Protein AF-A0A4P6G3A3-F1 (afdb_monomer_lite)

Organism: NCBI:txid702115

Foldseek 3Di:
DDKAWDPVPQDQQAQFKTKTKIFADAQKKKFKAFPPVRDTPDIDGHHHRIDMDMDGDDHPDFGKMKMWIDNPVPPDIDDIDIRGGPHSDDPPPDPPD

Radius of gyration: 14.87 Å; chains: 1; bounding box: 42×30×38 Å

Secondary structure (DSSP, 8-state):
---EE-TTTS---BTTEEEEEEE-STTPEEEEE-TTT--EEEEEE-SSSEEEEEEESPPSSEEEEEEEEESSTTSS-PPPEEEEEEE----------

pLDDT: mean 76.06, std 17.06, range [38.31, 95.12]

Structure (mmCIF, N/CA/C/O backbone):
data_AF-A0A4P6G3A3-F1
#
_entry.id   AF-A0A4P6G3A3-F1
#
loop_
_atom_site.group_PDB
_atom_site.id
_atom_site.type_symbol
_atom_site.label_atom_id
_atom_site.label_alt_id
_atom_site.label_comp_id
_atom_site.label_asym_id
_atom_site.label_entity_id
_atom_site.label_seq_id
_atom_site.pdbx_PDB_ins_code
_atom_site.Cartn_x
_atom_site.Cartn_y
_atom_site.Cartn_z
_atom_site.occupancy
_atom_site.B_iso_or_equiv
_atom_site.auth_seq_id
_atom_site.auth_comp_id
_atom_site.auth_asym_id
_atom_site.auth_atom_id
_atom_site.pdbx_PDB_model_num
ATOM 1 N N . MET A 1 1 ? -5.287 1.022 14.397 1.00 67.88 1 MET A N 1
ATOM 2 C CA . MET A 1 1 ? -4.941 0.930 12.968 1.00 67.88 1 MET A CA 1
ATOM 3 C C . MET A 1 1 ? -3.461 0.653 12.826 1.00 67.88 1 MET A C 1
ATOM 5 O O . MET A 1 1 ? -2.654 1.579 12.820 1.00 67.88 1 MET A O 1
ATOM 9 N N . THR A 1 2 ? -3.113 -0.625 12.746 1.00 73.88 2 THR A N 1
ATOM 10 C CA . THR A 1 2 ? -1.755 -1.067 12.408 1.00 73.88 2 THR A CA 1
ATOM 11 C C . THR A 1 2 ? -1.769 -1.655 11.001 1.00 73.88 2 THR A C 1
ATOM 13 O O . THR A 1 2 ? -2.703 -2.366 10.624 1.00 73.88 2 THR A O 1
ATOM 16 N N . ILE A 1 3 ? -0.744 -1.336 10.218 1.00 81.88 3 ILE A N 1
ATOM 17 C CA . ILE A 1 3 ? -0.506 -1.907 8.892 1.00 81.88 3 ILE A CA 1
ATOM 18 C C . ILE A 1 3 ? 0.815 -2.660 8.977 1.00 81.88 3 ILE A C 1
ATOM 20 O O . ILE A 1 3 ? 1.811 -2.113 9.450 1.00 81.88 3 ILE A O 1
ATOM 24 N N . SER A 1 4 ? 0.825 -3.902 8.516 1.00 82.50 4 SER A N 1
ATOM 25 C CA . SER A 1 4 ? 2.033 -4.703 8.355 1.00 82.50 4 SER A CA 1
ATOM 26 C C . SER A 1 4 ? 2.213 -4.996 6.875 1.00 82.50 4 SER A C 1
ATOM 28 O O . SER A 1 4 ? 1.305 -5.509 6.229 1.00 82.50 4 SER A O 1
ATOM 30 N N . ILE A 1 5 ? 3.371 -4.636 6.329 1.00 77.94 5 ILE A N 1
ATOM 31 C CA . ILE A 1 5 ? 3.711 -4.887 4.928 1.00 77.94 5 ILE A CA 1
ATOM 32 C C . ILE A 1 5 ? 4.621 -6.105 4.877 1.00 77.94 5 ILE A C 1
ATOM 34 O O . ILE A 1 5 ? 5.627 -6.154 5.586 1.00 77.94 5 ILE A O 1
ATOM 38 N N . ASP A 1 6 ? 4.279 -7.076 4.038 1.00 69.25 6 ASP A N 1
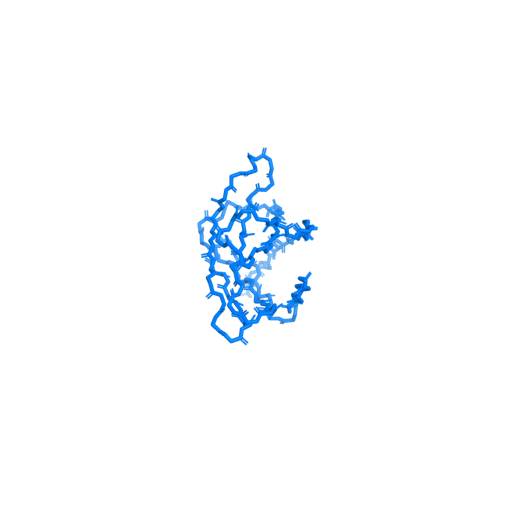ATOM 39 C CA . ASP A 1 6 ? 5.137 -8.227 3.794 1.00 69.25 6 ASP A CA 1
ATOM 40 C C . ASP A 1 6 ? 6.107 -7.903 2.651 1.00 69.25 6 ASP A C 1
ATOM 42 O O . ASP A 1 6 ? 5.806 -8.123 1.479 1.00 69.25 6 ASP A O 1
ATOM 46 N N . MET A 1 7 ? 7.286 -7.382 3.008 1.00 60.62 7 MET A N 1
ATOM 47 C CA . MET A 1 7 ? 8.351 -7.072 2.044 1.00 60.62 7 MET A CA 1
ATOM 48 C C . MET A 1 7 ? 9.072 -8.317 1.491 1.00 60.62 7 MET A C 1
ATOM 50 O O . MET A 1 7 ? 9.958 -8.191 0.653 1.00 60.62 7 MET A O 1
ATOM 54 N N . SER A 1 8 ? 8.735 -9.527 1.957 1.00 52.66 8 SER A N 1
ATOM 55 C CA . SER A 1 8 ? 9.265 -10.778 1.389 1.00 52.66 8 SER A CA 1
ATOM 56 C C . SER A 1 8 ? 8.441 -11.274 0.198 1.00 52.66 8 SER A C 1
ATOM 58 O O . SER A 1 8 ? 8.933 -12.042 -0.627 1.00 52.66 8 SER A O 1
ATOM 60 N N . ARG A 1 9 ? 7.189 -10.810 0.099 1.00 47.72 9 ARG A N 1
ATOM 61 C CA . ARG A 1 9 ? 6.244 -11.092 -0.990 1.00 47.72 9 ARG A CA 1
ATOM 62 C C . ARG A 1 9 ? 6.051 -9.921 -1.948 1.00 47.72 9 ARG A C 1
ATOM 64 O O . ARG A 1 9 ? 5.383 -10.085 -2.966 1.00 47.72 9 ARG A O 1
ATOM 71 N N . THR A 1 10 ? 6.648 -8.765 -1.657 1.00 54.25 10 THR A N 1
ATOM 72 C CA . THR A 1 10 ? 6.827 -7.700 -2.647 1.00 54.25 10 THR A CA 1
ATOM 73 C C . THR A 1 10 ? 7.788 -8.213 -3.715 1.00 54.25 10 THR A C 1
ATOM 75 O O . THR A 1 10 ? 9.002 -8.232 -3.515 1.00 54.25 10 THR A O 1
ATOM 78 N N . GLY A 1 11 ? 7.213 -8.770 -4.780 1.00 47.41 11 GLY A N 1
ATOM 79 C CA . GLY A 1 11 ? 7.920 -9.519 -5.812 1.00 47.41 11 GLY A CA 1
ATOM 80 C C . GLY A 1 11 ? 8.870 -8.676 -6.661 1.00 47.41 11 GLY A C 1
ATOM 81 O O . GLY A 1 11 ? 8.892 -7.449 -6.579 1.00 47.41 11 GLY A O 1
ATOM 82 N N . ASN A 1 12 ? 9.649 -9.387 -7.482 1.00 47.66 12 ASN A N 1
ATOM 83 C CA . ASN A 1 12 ? 10.631 -8.846 -8.418 1.00 47.66 12 ASN A CA 1
ATOM 84 C C . ASN A 1 12 ? 10.092 -7.656 -9.211 1.00 47.66 12 ASN A C 1
ATOM 86 O O . ASN A 1 12 ? 9.079 -7.742 -9.901 1.00 47.66 12 ASN A O 1
ATOM 90 N N . PHE A 1 13 ? 10.849 -6.573 -9.140 1.00 56.06 13 PHE A N 1
ATOM 91 C CA . PHE A 1 13 ? 10.591 -5.325 -9.822 1.00 56.06 13 PHE A CA 1
ATOM 92 C C . PHE A 1 13 ? 10.992 -5.457 -11.299 1.00 56.06 13 PHE A C 1
ATOM 94 O O . PHE A 1 13 ? 12.128 -5.170 -11.671 1.00 56.06 13 PHE A O 1
ATOM 101 N N . SER A 1 14 ? 10.085 -5.958 -12.135 1.00 52.53 14 SER A N 1
ATOM 102 C CA . SER A 1 14 ? 10.227 -5.875 -13.596 1.00 52.53 14 SER A CA 1
ATOM 103 C C . SER A 1 14 ? 9.431 -4.681 -14.124 1.00 52.53 14 SER A C 1
ATOM 105 O O . SER A 1 14 ? 8.449 -4.292 -13.495 1.00 52.53 14 SER A O 1
ATOM 107 N N . ASP A 1 15 ? 9.848 -4.118 -15.263 1.00 54.25 15 ASP A N 1
ATOM 108 C CA . ASP A 1 15 ? 9.401 -2.837 -15.857 1.00 54.25 15 ASP A CA 1
ATOM 109 C C . ASP A 1 15 ? 7.899 -2.712 -16.208 1.00 54.25 15 ASP A C 1
ATOM 111 O O . ASP A 1 15 ? 7.508 -1.845 -16.986 1.00 54.25 15 ASP A O 1
ATOM 115 N N . ALA A 1 16 ? 7.031 -3.566 -15.674 1.00 59.53 16 ALA A N 1
ATOM 116 C CA . ALA A 1 16 ? 5.612 -3.555 -15.992 1.00 59.53 16 ALA A CA 1
ATOM 117 C C . ALA A 1 16 ? 4.689 -3.850 -14.812 1.00 59.53 16 ALA A C 1
ATOM 119 O O . ALA A 1 16 ? 3.523 -3.484 -14.908 1.00 59.53 16 ALA A O 1
ATOM 120 N N . GLU A 1 17 ? 5.162 -4.488 -13.733 1.00 71.00 17 GLU A N 1
ATOM 121 C CA . GLU A 1 17 ? 4.275 -4.959 -12.667 1.00 71.00 17 GLU A CA 1
ATOM 122 C C . GLU A 1 17 ? 4.953 -4.953 -11.293 1.00 71.00 17 GLU A C 1
ATOM 124 O O . GLU A 1 17 ? 6.068 -5.453 -11.123 1.00 71.00 17 GLU A O 1
ATOM 129 N N . PHE A 1 18 ? 4.253 -4.421 -10.292 1.00 75.69 18 PHE A N 1
ATOM 130 C CA . PHE A 1 18 ? 4.662 -4.469 -8.894 1.00 75.69 18 PHE A CA 1
ATOM 131 C C . PHE A 1 18 ? 3.501 -4.899 -7.999 1.00 75.69 18 PHE A C 1
ATOM 133 O O . PHE A 1 18 ? 2.401 -4.358 -8.084 1.00 75.69 18 PHE A O 1
ATOM 140 N N . THR A 1 19 ? 3.761 -5.846 -7.095 1.00 80.44 19 THR A N 1
ATOM 141 C CA . THR A 1 19 ? 2.763 -6.327 -6.134 1.00 80.44 19 THR A CA 1
ATOM 142 C C . THR A 1 19 ? 3.131 -5.910 -4.710 1.00 80.44 19 THR A C 1
ATOM 144 O O . THR A 1 19 ? 4.211 -6.237 -4.221 1.00 80.44 19 THR A O 1
ATOM 147 N N . ILE A 1 20 ? 2.206 -5.242 -4.015 1.00 83.44 20 ILE A N 1
ATOM 148 C CA . ILE A 1 20 ? 2.267 -4.979 -2.571 1.00 83.44 20 ILE A CA 1
ATOM 149 C C . ILE A 1 20 ? 1.33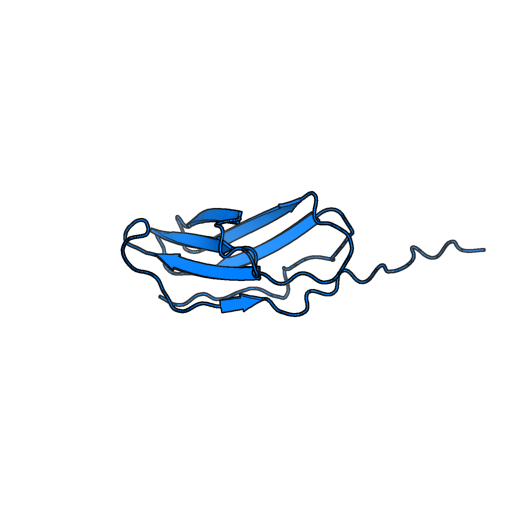9 -5.953 -1.873 1.00 83.44 20 ILE A C 1
ATOM 151 O O . ILE A 1 20 ? 0.135 -5.942 -2.121 1.00 83.44 20 ILE A O 1
ATOM 155 N N . THR A 1 21 ? 1.868 -6.724 -0.933 1.00 87.12 21 THR A N 1
ATOM 156 C CA . THR A 1 21 ? 1.045 -7.525 -0.027 1.00 87.12 21 THR A CA 1
ATOM 157 C C . THR A 1 21 ? 1.225 -7.062 1.404 1.00 87.12 21 THR A C 1
ATOM 159 O O . THR A 1 21 ? 2.331 -6.714 1.827 1.00 87.12 21 THR A O 1
ATOM 162 N N . GLY A 1 22 ? 0.152 -7.100 2.176 1.00 89.06 22 GLY A N 1
ATOM 163 C CA . GLY A 1 22 ? 0.212 -6.785 3.591 1.00 89.06 22 GLY A CA 1
ATOM 164 C C . GLY A 1 22 ? -1.038 -7.221 4.328 1.00 89.06 22 GLY A C 1
ATOM 165 O O . GLY A 1 22 ? -1.951 -7.822 3.762 1.00 89.06 22 GLY A O 1
ATOM 166 N N . SER A 1 23 ? -1.065 -6.888 5.608 1.00 91.12 23 SER A N 1
ATOM 167 C CA . SER A 1 23 ? -2.177 -7.152 6.504 1.00 91.12 23 SER A CA 1
ATOM 168 C C . SER A 1 23 ? -2.491 -5.930 7.363 1.00 91.12 23 SER A C 1
ATOM 170 O O . SER A 1 23 ? -1.617 -5.137 7.717 1.00 91.12 23 SER A O 1
ATOM 172 N N . THR A 1 24 ? -3.751 -5.792 7.739 1.00 92.31 24 THR A N 1
ATOM 173 C CA . THR A 1 24 ? -4.284 -4.792 8.658 1.00 92.31 24 THR A CA 1
ATOM 174 C C . THR A 1 24 ? -5.456 -5.394 9.446 1.00 92.31 24 THR A C 1
ATOM 176 O O . THR A 1 24 ? -5.694 -6.603 9.417 1.00 92.31 24 THR A O 1
ATOM 179 N N . GLU A 1 25 ? -6.179 -4.573 10.200 1.00 91.31 25 GLU A N 1
ATOM 180 C CA . GLU A 1 25 ? -7.388 -4.984 10.910 1.00 91.31 25 GLU A CA 1
ATOM 181 C C . GLU A 1 25 ? -8.489 -5.378 9.908 1.00 91.31 25 GLU A C 1
ATOM 183 O O . GLU A 1 25 ? -8.598 -4.806 8.823 1.00 91.31 25 GLU A O 1
ATOM 188 N N . LYS A 1 26 ? -9.337 -6.351 10.258 1.00 92.56 26 LYS A N 1
ATOM 189 C CA . LYS A 1 26 ? -10.458 -6.756 9.393 1.00 92.56 26 LYS A CA 1
ATOM 190 C C . LYS A 1 26 ? -11.392 -5.576 9.129 1.00 92.56 26 LYS A C 1
ATOM 192 O O . LYS A 1 26 ? -11.587 -4.743 10.004 1.00 92.56 26 LYS A O 1
ATOM 197 N N . GLN A 1 27 ? -12.025 -5.574 7.958 1.00 92.75 27 GLN A N 1
ATOM 198 C CA . GLN A 1 27 ? -12.964 -4.534 7.521 1.00 92.75 27 GLN A CA 1
ATOM 199 C C . GLN A 1 27 ? -12.329 -3.139 7.419 1.00 92.75 27 GLN A C 1
ATOM 201 O O . GLN A 1 27 ? -13.020 -2.129 7.492 1.00 92.75 27 GLN A O 1
ATOM 206 N N . THR A 1 28 ? -11.015 -3.084 7.197 1.00 94.69 28 THR A N 1
ATOM 207 C CA . THR A 1 28 ? -10.281 -1.833 6.996 1.00 94.69 28 THR A CA 1
ATOM 208 C C . THR A 1 28 ? -10.066 -1.593 5.512 1.00 94.69 28 THR A C 1
ATOM 210 O O . THR A 1 28 ? -9.656 -2.499 4.784 1.00 94.69 28 THR A O 1
ATOM 213 N N . THR A 1 29 ? -10.304 -0.369 5.057 1.00 95.12 29 THR A N 1
ATOM 214 C CA . THR A 1 29 ? -9.961 0.062 3.701 1.00 95.12 29 THR A CA 1
ATOM 215 C C . THR A 1 29 ? -8.523 0.564 3.677 1.00 95.12 29 THR A C 1
ATOM 217 O O . THR A 1 29 ? -8.153 1.435 4.465 1.00 95.12 29 THR A O 1
ATOM 220 N N . VAL A 1 30 ? -7.709 0.018 2.780 1.00 95.06 30 VAL A N 1
ATOM 221 C CA . VAL A 1 30 ? -6.318 0.418 2.549 1.00 95.06 30 VAL A CA 1
ATOM 222 C C . VAL A 1 30 ? -6.278 1.292 1.306 1.00 95.06 30 VAL A C 1
ATOM 224 O O . VAL A 1 30 ? -6.833 0.918 0.280 1.00 95.06 30 VAL A O 1
ATOM 227 N N . TYR A 1 31 ? -5.601 2.431 1.390 1.00 93.50 31 TYR A N 1
ATOM 228 C CA . TYR A 1 31 ? -5.487 3.401 0.311 1.00 93.50 31 TYR A CA 1
ATOM 229 C C . TYR A 1 31 ? -4.028 3.546 -0.092 1.00 93.50 31 TYR A C 1
ATOM 231 O O . TYR A 1 31 ? -3.198 3.948 0.728 1.00 93.50 31 TYR A O 1
ATOM 239 N N . LEU A 1 32 ? -3.738 3.276 -1.357 1.00 91.88 32 LEU A N 1
ATOM 240 C CA . LEU A 1 32 ? -2.441 3.475 -1.981 1.00 91.88 32 LEU A CA 1
ATOM 241 C C . LEU A 1 32 ? -2.437 4.804 -2.736 1.00 91.88 32 LEU A C 1
ATOM 243 O O . LEU A 1 32 ? -3.377 5.102 -3.471 1.00 91.88 32 LEU A O 1
ATOM 247 N N . HIS A 1 33 ? -1.384 5.591 -2.560 1.00 89.25 33 HIS A N 1
ATOM 248 C CA . HIS A 1 33 ? -1.219 6.888 -3.206 1.00 89.25 33 HIS A CA 1
ATOM 249 C C . HIS A 1 33 ? 0.139 6.973 -3.891 1.00 89.25 33 HIS A C 1
ATOM 251 O O . HIS A 1 33 ? 1.140 6.468 -3.365 1.00 89.25 33 HIS A O 1
ATOM 257 N N . GLU A 1 34 ? 0.167 7.665 -5.027 1.00 78.31 34 GLU A N 1
ATOM 258 C CA . GLU A 1 34 ? 1.417 8.109 -5.630 1.00 78.31 34 GLU A CA 1
ATOM 259 C C . GLU A 1 34 ? 1.947 9.346 -4.882 1.00 78.31 34 GLU A C 1
ATOM 261 O O . GLU A 1 34 ? 1.208 10.305 -4.618 1.00 78.31 34 GLU A O 1
ATOM 266 N N . PRO A 1 35 ? 3.231 9.361 -4.509 1.00 62.06 35 PRO A N 1
ATOM 267 C CA . PRO A 1 35 ? 3.858 10.508 -3.892 1.00 62.06 35 PRO A CA 1
ATOM 268 C C . PRO A 1 35 ? 4.128 11.569 -4.955 1.00 62.06 35 PRO A C 1
ATOM 270 O O . PRO A 1 35 ? 4.623 11.292 -6.043 1.00 62.06 35 PRO A O 1
ATOM 273 N N . GLY A 1 36 ? 3.802 12.812 -4.617 1.00 57.94 36 GLY A N 1
ATOM 274 C CA . GLY A 1 36 ? 3.951 13.970 -5.498 1.00 57.94 36 GLY A CA 1
ATOM 275 C C . GLY A 1 36 ? 2.608 14.594 -5.860 1.00 57.94 36 GLY A C 1
ATOM 276 O O . GLY A 1 36 ? 2.439 15.790 -5.649 1.00 57.94 36 GLY A O 1
ATOM 277 N N . SER A 1 37 ? 1.638 13.795 -6.318 1.00 65.56 37 SER A N 1
ATOM 278 C CA . SER A 1 37 ? 0.263 14.262 -6.556 1.00 65.56 37 SER A CA 1
ATOM 279 C C . SER A 1 37 ? -0.606 14.164 -5.298 1.00 65.56 37 SER A C 1
ATOM 281 O O . SER A 1 37 ? -1.515 14.968 -5.109 1.00 65.56 37 SER A O 1
ATOM 283 N N . GLY A 1 38 ? -0.320 13.188 -4.421 1.00 64.38 38 GLY A N 1
ATOM 284 C CA . GLY A 1 38 ? -1.198 12.858 -3.297 1.00 64.38 38 GLY A CA 1
ATOM 285 C C . GLY A 1 38 ? -2.536 12.271 -3.752 1.00 64.38 38 GLY A C 1
ATOM 286 O O . GLY A 1 38 ? -3.451 12.140 -2.938 1.00 64.38 38 GLY A O 1
ATOM 287 N N . GLU A 1 39 ? -2.655 11.928 -5.036 1.00 78.94 39 GLU A N 1
ATOM 288 C CA . GLU A 1 39 ? -3.838 11.290 -5.585 1.00 78.94 39 GLU A CA 1
ATOM 289 C C . GLU A 1 39 ? -3.884 9.822 -5.175 1.00 78.94 39 GLU A C 1
ATOM 291 O O . GLU A 1 39 ? -2.867 9.132 -5.043 1.00 78.94 39 GLU A O 1
ATOM 296 N N . GLN A 1 40 ? -5.103 9.352 -4.936 1.00 86.69 40 GLN A N 1
ATOM 297 C CA . GLN A 1 40 ? -5.353 7.950 -4.670 1.00 86.69 40 GLN A CA 1
ATOM 298 C C . GLN A 1 40 ? -5.089 7.162 -5.952 1.00 86.69 40 GLN A C 1
ATOM 300 O O . GLN A 1 40 ? -5.822 7.302 -6.927 1.00 86.69 40 GLN A O 1
ATOM 305 N N . TYR A 1 41 ? -4.084 6.296 -5.915 1.00 86.44 41 TYR A N 1
ATOM 306 C CA . TYR A 1 41 ? -3.788 5.373 -7.003 1.00 86.44 41 TYR A CA 1
ATOM 307 C C . TYR A 1 41 ? -4.762 4.190 -6.980 1.00 86.44 41 TYR A C 1
ATOM 309 O O . TYR A 1 41 ? -5.388 3.855 -7.979 1.00 86.44 41 TYR A O 1
ATOM 317 N N . ALA A 1 42 ? -4.932 3.569 -5.810 1.00 90.31 42 ALA A N 1
ATOM 318 C CA . ALA A 1 42 ? -5.818 2.425 -5.636 1.00 90.31 42 ALA A CA 1
ATOM 319 C C . ALA A 1 42 ? -6.353 2.339 -4.207 1.00 90.31 42 ALA A C 1
ATOM 321 O O . ALA A 1 42 ? -5.811 2.927 -3.269 1.00 90.31 42 ALA A O 1
ATOM 322 N N . THR A 1 43 ? -7.424 1.571 -4.032 1.00 94.00 43 THR A N 1
ATOM 323 C CA . THR A 1 43 ? -7.975 1.260 -2.715 1.00 94.00 43 THR A CA 1
ATOM 324 C C . THR A 1 43 ? -8.504 -0.165 -2.673 1.00 94.00 43 THR A C 1
ATOM 326 O O . THR A 1 43 ? -8.939 -0.702 -3.692 1.00 94.00 43 THR A O 1
ATOM 329 N N . VAL A 1 44 ? -8.459 -0.789 -1.499 1.00 94.44 44 VAL A N 1
ATOM 330 C CA . VAL A 1 44 ? -8.981 -2.140 -1.285 1.00 94.44 44 VAL A CA 1
ATOM 331 C C . VAL A 1 44 ? -9.578 -2.271 0.109 1.00 94.44 44 VAL A C 1
ATOM 333 O O . VAL A 1 44 ? -8.963 -1.897 1.108 1.00 94.44 44 VAL A O 1
ATOM 336 N N . LEU A 1 45 ? -10.787 -2.826 0.187 1.00 93.75 45 LEU A N 1
ATOM 337 C CA . LEU A 1 45 ? -11.411 -3.196 1.453 1.00 93.75 45 LEU A CA 1
ATOM 338 C C . LEU A 1 45 ? -10.920 -4.582 1.879 1.00 93.75 45 LEU A C 1
ATOM 340 O O . LEU A 1 45 ? -11.170 -5.582 1.205 1.00 93.75 45 LEU A O 1
ATOM 344 N N . THR A 1 46 ? -10.272 -4.660 3.035 1.00 91.94 46 THR A N 1
ATOM 345 C CA . THR A 1 46 ? -9.812 -5.933 3.595 1.00 91.94 46 THR A CA 1
ATOM 346 C C . THR A 1 46 ? -10.955 -6.650 4.299 1.00 91.94 46 THR A C 1
ATOM 348 O O . THR A 1 46 ? -11.491 -6.186 5.302 1.00 91.94 46 THR A O 1
ATOM 351 N N . ARG A 1 47 ? -11.354 -7.829 3.813 1.00 89.12 47 ARG A N 1
ATOM 352 C CA . ARG A 1 47 ? -12.392 -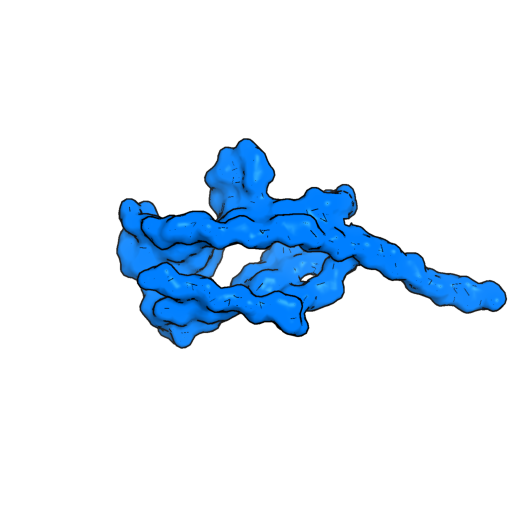8.624 4.498 1.00 89.12 47 ARG A CA 1
ATOM 353 C C . ARG A 1 47 ? -11.836 -9.357 5.719 1.00 89.12 47 ARG A C 1
ATOM 355 O O . ARG A 1 47 ? -12.472 -9.383 6.768 1.00 89.12 47 ARG A O 1
ATOM 362 N N . ASN A 1 48 ? -10.638 -9.922 5.575 1.00 91.00 48 ASN A N 1
ATOM 363 C CA . ASN A 1 48 ? -9.983 -10.752 6.589 1.00 91.00 48 ASN A CA 1
ATOM 364 C C . ASN A 1 48 ? -8.719 -10.117 7.181 1.00 91.00 48 ASN A C 1
ATOM 366 O O . ASN A 1 48 ? -8.072 -10.747 8.009 1.00 91.00 48 ASN A O 1
ATOM 370 N N . GLY A 1 49 ? -8.422 -8.871 6.811 1.00 90.69 49 GLY A N 1
ATOM 371 C CA . GLY A 1 49 ? -7.222 -8.148 7.223 1.00 90.69 49 GLY A CA 1
ATOM 372 C C . GLY A 1 49 ? -6.129 -8.165 6.159 1.00 90.69 49 GLY A C 1
ATOM 373 O O . GLY A 1 49 ? -5.375 -7.210 6.073 1.00 90.69 49 GLY A O 1
ATOM 374 N N . ASP A 1 50 ? -6.089 -9.167 5.285 1.00 92.38 50 ASP A N 1
ATOM 375 C CA . ASP A 1 50 ? -5.100 -9.221 4.204 1.00 92.38 50 ASP A CA 1
ATOM 376 C C . ASP A 1 50 ? -5.486 -8.329 3.017 1.00 92.38 50 ASP A C 1
ATOM 378 O O . ASP A 1 50 ? -6.671 -8.183 2.686 1.00 92.38 50 ASP A O 1
ATOM 382 N N . PHE A 1 51 ? -4.476 -7.768 2.353 1.00 91.25 51 PHE A N 1
ATOM 383 C CA . PHE A 1 51 ? -4.625 -7.021 1.110 1.00 91.25 51 PHE A CA 1
ATOM 384 C C . PHE A 1 51 ? -3.507 -7.309 0.113 1.00 91.25 51 PHE A C 1
ATOM 386 O O . PHE A 1 51 ? -2.381 -7.657 0.478 1.00 91.25 51 PHE A O 1
ATOM 393 N N . VAL A 1 52 ? -3.842 -7.099 -1.159 1.00 89.88 52 VAL A N 1
ATOM 394 C CA . VAL A 1 52 ? -2.922 -7.155 -2.291 1.00 89.88 52 VAL A CA 1
ATOM 395 C C . VAL A 1 52 ? -3.219 -5.967 -3.203 1.00 89.88 52 VAL A C 1
ATOM 397 O O . VAL A 1 52 ? -4.377 -5.738 -3.548 1.00 89.88 52 VAL A O 1
ATOM 400 N N . PHE A 1 53 ? -2.185 -5.226 -3.588 1.00 88.00 53 PHE A N 1
ATOM 401 C CA . PHE A 1 53 ? -2.221 -4.305 -4.720 1.00 88.00 53 PHE A CA 1
ATOM 402 C C . PHE A 1 53 ? -1.321 -4.850 -5.815 1.00 88.00 53 PHE A C 1
ATOM 404 O O . PHE A 1 53 ? -0.170 -5.164 -5.532 1.00 88.00 53 PHE A O 1
ATOM 411 N N . THR A 1 54 ? -1.827 -4.898 -7.041 1.00 85.00 54 THR A N 1
ATOM 412 C CA . THR A 1 54 ? -1.027 -5.132 -8.245 1.00 85.00 54 THR A CA 1
ATOM 413 C C . THR A 1 54 ? -1.056 -3.840 -9.048 1.00 85.00 54 THR A C 1
ATOM 415 O O . THR A 1 54 ? -2.133 -3.361 -9.400 1.00 85.00 54 THR A O 1
ATOM 418 N N . LEU A 1 55 ? 0.112 -3.238 -9.243 1.00 80.00 55 LEU A N 1
ATOM 419 C CA . LEU A 1 55 ? 0.315 -2.013 -10.009 1.00 80.00 55 LEU A CA 1
ATOM 420 C C . LEU A 1 55 ? 0.910 -2.410 -11.347 1.00 80.00 55 LEU A C 1
ATOM 422 O O . LEU A 1 55 ? 1.914 -3.121 -11.359 1.00 80.00 55 LEU A O 1
ATOM 426 N N . ASP A 1 56 ? 0.320 -1.940 -12.438 1.00 79.38 56 ASP A N 1
ATOM 427 C CA . ASP A 1 56 ? 0.818 -2.159 -13.788 1.00 79.38 56 ASP A CA 1
ATOM 428 C C . ASP A 1 56 ? 1.136 -0.835 -14.501 1.00 79.38 56 ASP A C 1
ATOM 430 O O . ASP A 1 56 ? 0.802 0.259 -14.036 1.00 79.38 56 ASP A O 1
ATOM 434 N N . GLY A 1 57 ? 1.880 -0.917 -15.608 1.00 74.62 57 GLY A N 1
ATOM 435 C CA . GLY A 1 57 ? 2.149 0.242 -16.469 1.00 74.62 57 GLY A CA 1
ATOM 436 C C . GLY A 1 57 ? 3.031 1.330 -15.843 1.00 74.62 57 GLY A C 1
ATOM 437 O O . GLY A 1 57 ? 3.013 2.477 -16.297 1.00 74.62 57 GLY A O 1
ATOM 438 N N . LEU A 1 58 ? 3.805 0.993 -14.808 1.00 74.06 58 LEU A N 1
ATOM 439 C CA . LEU A 1 58 ? 4.745 1.919 -14.182 1.00 74.06 58 LEU A CA 1
ATOM 440 C C . LEU A 1 58 ? 5.883 2.273 -15.152 1.00 74.06 58 LEU A C 1
ATOM 442 O O . LEU A 1 58 ? 6.445 1.414 -15.827 1.00 74.06 58 LEU A O 1
ATOM 446 N N . LYS A 1 59 ? 6.230 3.562 -15.234 1.00 71.06 59 LYS A N 1
ATOM 447 C CA . LYS A 1 59 ? 7.374 4.021 -16.039 1.00 71.06 59 LYS A CA 1
ATOM 448 C C . LYS A 1 59 ? 8.679 3.519 -15.431 1.00 71.06 59 LYS A C 1
ATOM 450 O O . LYS A 1 59 ? 8.845 3.659 -14.234 1.00 71.06 59 LYS A O 1
ATOM 455 N N . ALA A 1 60 ? 9.638 3.082 -16.244 1.00 68.69 60 ALA A N 1
ATOM 456 C CA . ALA A 1 60 ? 10.956 2.686 -15.746 1.00 68.69 60 ALA A CA 1
ATOM 457 C C . ALA A 1 60 ? 11.603 3.771 -14.859 1.00 68.69 60 ALA A C 1
ATOM 459 O O . ALA A 1 60 ? 11.667 4.946 -15.240 1.00 68.69 60 ALA A O 1
ATOM 460 N N . GLY A 1 61 ? 12.101 3.369 -13.687 1.00 67.25 61 GLY A N 1
ATOM 461 C CA . GLY A 1 61 ? 12.772 4.260 -12.746 1.00 67.25 61 GLY A CA 1
ATOM 462 C C . GLY A 1 61 ? 12.491 3.935 -11.281 1.00 67.25 61 GLY A C 1
ATOM 463 O O . GLY A 1 61 ? 11.953 2.888 -10.930 1.00 67.25 61 GLY A O 1
ATOM 464 N N . GLN A 1 62 ? 12.901 4.850 -10.404 1.00 70.25 62 GLN A N 1
ATOM 465 C CA . GLN A 1 62 ? 12.586 4.758 -8.983 1.00 70.25 62 GLN A CA 1
ATOM 466 C C . GLN A 1 62 ? 11.139 5.172 -8.739 1.00 70.25 62 GLN A C 1
ATOM 468 O O . GLN A 1 62 ? 10.717 6.251 -9.158 1.00 70.25 62 GLN A O 1
ATOM 473 N N . HIS A 1 63 ? 10.425 4.344 -7.983 1.00 72.25 63 HIS A N 1
ATOM 474 C CA . HIS A 1 63 ? 9.095 4.662 -7.487 1.00 72.25 63 HIS A CA 1
ATOM 475 C C . HIS A 1 63 ? 9.101 4.764 -5.972 1.00 72.25 63 HIS A C 1
ATOM 477 O O . HIS A 1 63 ? 9.850 4.084 -5.261 1.00 72.25 63 HIS A O 1
ATOM 483 N N . SER A 1 64 ? 8.204 5.600 -5.484 1.00 76.81 64 SER A N 1
ATOM 484 C CA . SER A 1 64 ? 7.782 5.609 -4.098 1.00 76.81 64 SER A CA 1
ATOM 485 C C . SER A 1 64 ? 6.263 5.510 -4.069 1.00 76.81 64 SER A C 1
ATOM 487 O O . SER A 1 64 ? 5.594 5.884 -5.027 1.00 76.81 64 SER A O 1
ATOM 489 N N . PHE A 1 65 ? 5.722 4.978 -2.980 1.00 83.19 65 PHE A N 1
ATOM 490 C CA . PHE A 1 65 ? 4.283 4.894 -2.738 1.00 83.19 65 PHE A CA 1
ATOM 491 C C . PHE A 1 65 ? 3.990 5.223 -1.281 1.00 83.19 65 PHE A C 1
ATOM 493 O O . PHE A 1 65 ? 4.834 5.023 -0.409 1.00 83.19 65 PHE A O 1
ATOM 500 N N . ALA A 1 66 ? 2.784 5.702 -0.997 1.00 87.38 66 ALA A N 1
ATOM 501 C CA . ALA A 1 66 ? 2.332 5.924 0.368 1.00 87.38 66 ALA A CA 1
ATOM 502 C C . ALA A 1 66 ? 1.026 5.177 0.628 1.00 87.38 66 ALA A C 1
ATOM 504 O O . ALA A 1 66 ? 0.095 5.219 -0.177 1.00 87.38 66 ALA A O 1
ATOM 505 N N . ILE A 1 67 ? 0.947 4.511 1.777 1.00 90.69 67 ILE A N 1
ATOM 506 C CA . ILE A 1 67 ? -0.245 3.791 2.217 1.00 90.69 67 ILE A CA 1
ATOM 507 C C . ILE A 1 67 ? -0.814 4.444 3.472 1.00 90.69 67 ILE A C 1
ATOM 509 O O . ILE A 1 67 ? -0.078 4.846 4.373 1.00 90.69 67 ILE A O 1
ATOM 513 N N . ARG A 1 68 ? -2.141 4.500 3.555 1.00 91.94 68 ARG A N 1
ATOM 514 C CA . ARG A 1 68 ? -2.882 4.751 4.797 1.00 91.94 68 ARG A CA 1
ATOM 515 C C . ARG A 1 68 ? -4.124 3.872 4.856 1.00 91.94 68 ARG A C 1
ATOM 517 O O . ARG A 1 68 ? -4.549 3.319 3.845 1.00 91.94 68 ARG A O 1
ATOM 524 N N . THR A 1 69 ? -4.718 3.757 6.033 1.00 94.44 69 THR A N 1
ATOM 525 C CA . THR A 1 69 ? -5.936 2.968 6.256 1.00 94.44 69 THR A CA 1
ATOM 526 C C . THR A 1 69 ? -7.069 3.808 6.814 1.00 94.44 69 THR A C 1
ATOM 528 O O . THR A 1 69 ? -6.817 4.845 7.418 1.00 94.44 69 THR A O 1
ATOM 531 N N . SER A 1 70 ? -8.303 3.348 6.621 1.00 94.25 70 SER A N 1
ATOM 532 C CA . SER A 1 70 ? -9.506 3.872 7.271 1.00 94.25 70 SER A CA 1
ATOM 533 C C . SER A 1 70 ? -10.479 2.732 7.578 1.00 94.25 70 SER A C 1
ATOM 535 O O . SER A 1 70 ? -10.657 1.823 6.766 1.00 94.25 70 SER A O 1
ATOM 537 N N . VAL A 1 71 ? -11.125 2.797 8.744 1.00 93.44 71 VAL A N 1
ATOM 538 C CA . VAL A 1 71 ? -12.156 1.838 9.198 1.00 93.44 71 VAL A CA 1
ATOM 539 C C . VAL A 1 71 ? -13.582 2.366 9.010 1.00 93.44 71 VAL A C 1
ATOM 541 O O . VAL A 1 71 ? -14.552 1.664 9.265 1.00 93.44 71 VAL A O 1
ATOM 544 N N . ASP A 1 72 ? -13.714 3.618 8.584 1.00 92.06 72 ASP A N 1
ATOM 545 C CA . ASP A 1 72 ? -14.961 4.378 8.516 1.00 92.06 72 ASP A CA 1
ATOM 546 C C . ASP A 1 72 ? -15.182 4.961 7.112 1.00 92.06 72 ASP A C 1
ATOM 548 O O . ASP A 1 72 ? -15.712 6.056 6.948 1.00 92.06 72 ASP A O 1
ATOM 552 N N . ASN A 1 73 ? -14.780 4.207 6.083 1.00 86.44 73 ASN A N 1
ATOM 553 C CA . ASN A 1 73 ? -14.956 4.553 4.668 1.00 86.44 73 ASN A CA 1
ATOM 554 C C . ASN A 1 73 ? -14.356 5.917 4.277 1.00 86.44 73 ASN A C 1
ATOM 556 O O . ASN A 1 73 ? -14.943 6.672 3.504 1.00 86.44 73 ASN A O 1
ATOM 560 N N . GLY A 1 74 ? -13.170 6.221 4.800 1.00 90.06 74 GLY A N 1
ATOM 561 C CA . GLY A 1 74 ? -12.384 7.398 4.435 1.00 90.06 74 GLY A CA 1
ATOM 562 C C . GLY A 1 74 ? -12.701 8.660 5.238 1.00 90.06 74 GLY A C 1
ATOM 563 O O . GLY A 1 74 ? -12.283 9.738 4.824 1.00 90.06 74 GLY A O 1
ATOM 564 N N . GLN A 1 75 ? -13.416 8.558 6.364 1.00 92.25 75 GLN A N 1
ATOM 565 C CA . GLN A 1 75 ? -13.668 9.706 7.248 1.00 92.25 75 GLN A CA 1
ATOM 566 C C . GLN A 1 75 ? -12.463 9.984 8.161 1.00 92.25 75 GLN A C 1
ATOM 568 O O . GLN A 1 75 ? -12.037 11.129 8.305 1.00 92.25 75 GLN A O 1
ATOM 573 N N . THR A 1 76 ? -11.860 8.931 8.715 1.00 93.00 76 THR A N 1
ATOM 574 C CA . THR A 1 76 ? -10.669 8.983 9.568 1.00 93.00 76 THR A CA 1
ATOM 575 C C . THR A 1 76 ? -9.569 8.111 8.983 1.00 93.00 76 THR A C 1
ATOM 577 O O . THR A 1 76 ? -9.810 6.971 8.582 1.00 93.00 76 THR A O 1
ATOM 580 N N . PHE A 1 77 ? -8.336 8.622 8.983 1.00 92.31 77 PHE A N 1
ATOM 581 C CA . PHE A 1 77 ? -7.182 7.916 8.435 1.00 92.31 77 PHE A CA 1
ATOM 582 C C . PHE A 1 77 ? -6.107 7.621 9.480 1.00 92.31 77 PHE A C 1
ATOM 584 O O . PHE A 1 77 ? -5.868 8.413 10.393 1.00 92.31 77 PHE A O 1
ATOM 591 N N . SER A 1 78 ? -5.404 6.502 9.297 1.00 91.88 78 SER A N 1
ATOM 592 C CA . SER A 1 78 ? -4.137 6.232 9.977 1.00 91.88 78 SER A CA 1
ATOM 593 C C . SER A 1 78 ? -3.040 7.208 9.540 1.00 91.88 78 SER A C 1
ATOM 595 O O . SER A 1 78 ? -3.153 7.897 8.523 1.00 91.88 78 SER A O 1
ATOM 597 N N . ALA A 1 79 ? -1.918 7.189 10.263 1.00 90.00 79 ALA A N 1
ATOM 598 C CA . ALA A 1 79 ? -0.680 7.779 9.770 1.00 90.00 79 ALA A CA 1
ATOM 599 C C . ALA A 1 79 ? -0.254 7.141 8.434 1.00 90.00 79 ALA A C 1
ATOM 601 O O . ALA A 1 79 ? -0.612 5.996 8.128 1.00 90.00 79 ALA A O 1
ATOM 602 N N . TRP A 1 80 ? 0.521 7.899 7.661 1.00 88.00 80 TRP A N 1
ATOM 603 C CA . TRP A 1 80 ? 1.109 7.441 6.409 1.00 88.00 80 TRP A CA 1
ATOM 604 C C . TRP A 1 80 ? 2.242 6.444 6.650 1.00 88.00 80 TRP A C 1
ATOM 606 O O . TRP A 1 80 ? 3.115 6.674 7.486 1.00 88.00 80 TRP A O 1
ATOM 616 N N . VAL A 1 81 ? 2.266 5.388 5.844 1.00 86.81 81 VAL A N 1
ATOM 617 C CA . VAL A 1 81 ? 3.392 4.465 5.700 1.00 86.81 81 VAL A CA 1
ATOM 618 C C . VAL A 1 81 ? 4.017 4.708 4.332 1.00 86.81 81 VAL A C 1
ATOM 620 O O . VAL A 1 81 ? 3.364 4.508 3.309 1.00 86.81 81 VAL A O 1
ATOM 623 N N . GLN A 1 82 ? 5.264 5.173 4.316 1.00 84.31 82 GLN A N 1
ATOM 624 C CA . GLN A 1 82 ? 6.012 5.427 3.085 1.00 84.31 82 GLN A CA 1
ATOM 625 C C . GLN A 1 82 ? 6.728 4.150 2.638 1.00 84.31 82 GLN A C 1
ATOM 627 O O . GLN A 1 82 ? 7.453 3.532 3.417 1.0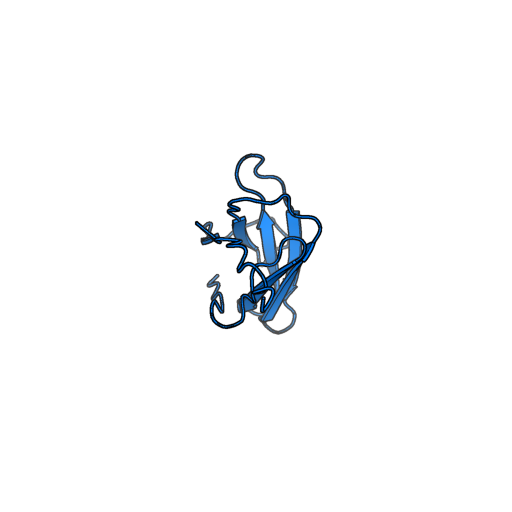0 84.31 82 GLN A O 1
ATOM 632 N N . LEU A 1 83 ? 6.545 3.787 1.376 1.00 79.31 83 LEU A N 1
ATOM 633 C CA . LEU A 1 83 ? 7.280 2.744 0.674 1.00 79.31 83 LEU A CA 1
ATOM 634 C C . LEU A 1 83 ? 8.314 3.452 -0.209 1.00 79.31 83 LEU A C 1
ATOM 636 O O . LEU A 1 83 ? 7.966 4.055 -1.225 1.00 79.31 83 LEU A O 1
ATOM 640 N N . LEU A 1 84 ? 9.571 3.465 0.237 1.00 69.88 84 LEU A N 1
ATOM 641 C CA . LEU A 1 84 ? 10.657 4.229 -0.384 1.00 69.88 84 LEU A CA 1
ATOM 642 C C . LEU A 1 84 ? 11.624 3.324 -1.146 1.00 69.88 84 LEU A C 1
ATOM 644 O O . LEU A 1 84 ? 11.851 2.184 -0.748 1.00 69.88 84 LEU A O 1
ATOM 648 N N . ASN A 1 85 ? 12.262 3.896 -2.173 1.00 55.31 85 ASN A N 1
ATOM 649 C CA . ASN A 1 85 ? 13.398 3.312 -2.893 1.00 55.31 85 ASN A CA 1
ATOM 650 C C . ASN A 1 85 ? 13.146 1.881 -3.377 1.00 55.31 85 ASN A C 1
ATOM 652 O O . ASN A 1 85 ? 14.021 1.019 -3.289 1.00 55.31 85 ASN A O 1
ATOM 656 N N . MET A 1 86 ? 11.947 1.636 -3.903 1.00 63.75 86 MET A N 1
ATOM 657 C CA . MET A 1 86 ? 11.665 0.400 -4.612 1.00 63.75 86 MET A CA 1
ATOM 658 C C . MET A 1 86 ? 12.461 0.421 -5.917 1.00 63.75 86 MET A C 1
ATOM 660 O O . MET A 1 86 ? 12.085 1.084 -6.885 1.00 63.75 86 MET A O 1
ATOM 664 N N . ASN A 1 87 ? 13.630 -0.218 -5.892 1.00 50.03 87 ASN A N 1
ATOM 665 C CA . ASN A 1 87 ? 14.543 -0.248 -7.020 1.00 50.03 87 ASN A CA 1
ATOM 666 C C . ASN A 1 87 ? 14.034 -1.264 -8.046 1.00 50.03 87 ASN A C 1
ATOM 668 O O . ASN A 1 87 ? 14.204 -2.469 -7.859 1.00 50.03 87 ASN A O 1
ATOM 672 N N . VAL A 1 88 ? 13.447 -0.766 -9.136 1.00 55.44 88 VAL A N 1
ATOM 673 C CA . VAL A 1 88 ? 13.189 -1.534 -10.363 1.00 55.44 88 VAL A CA 1
ATOM 674 C C . VAL A 1 88 ? 14.509 -1.719 -11.105 1.00 55.44 88 VAL A C 1
ATOM 676 O O . VAL A 1 88 ? 14.755 -1.174 -12.175 1.00 55.44 88 VAL A O 1
ATOM 679 N N . GLY A 1 89 ? 15.439 -2.404 -10.441 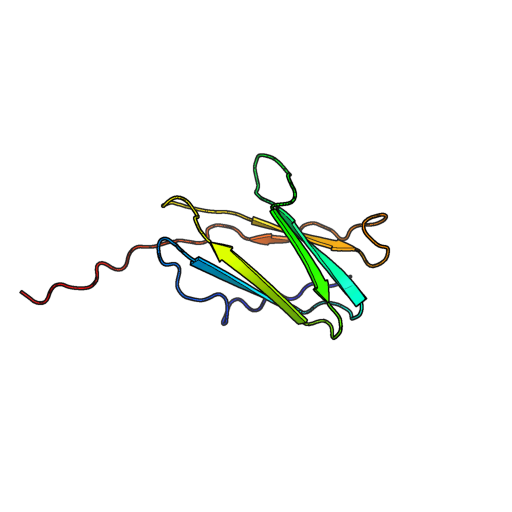1.00 44.44 89 GLY A N 1
ATOM 680 C CA . GLY A 1 89 ? 16.751 -2.694 -10.983 1.00 44.44 89 GLY A CA 1
ATOM 681 C C . GLY A 1 89 ? 16.618 -3.785 -12.028 1.00 44.44 89 GLY A C 1
ATOM 682 O O . GLY A 1 89 ? 16.484 -4.955 -11.677 1.00 44.44 89 GLY A O 1
ATOM 683 N N . TYR A 1 90 ? 16.683 -3.389 -13.297 1.00 42.84 90 TYR A N 1
ATOM 684 C CA . TYR A 1 90 ? 16.936 -4.263 -14.436 1.00 42.84 90 TYR A CA 1
ATOM 685 C C . TYR A 1 90 ? 18.073 -5.233 -14.067 1.00 42.84 90 TYR A C 1
ATOM 687 O O . TYR A 1 90 ? 19.229 -4.827 -13.947 1.00 42.84 90 TYR A O 1
ATOM 695 N N . SER A 1 91 ? 17.764 -6.513 -13.847 1.00 47.38 91 SER A N 1
ATOM 696 C CA . SER A 1 91 ? 18.784 -7.533 -14.072 1.00 47.38 91 SER A CA 1
ATOM 697 C C . SER A 1 91 ? 18.745 -7.768 -15.567 1.00 47.38 91 SER A C 1
ATOM 699 O O . SER A 1 91 ? 17.761 -8.297 -16.084 1.00 47.38 91 SER A O 1
ATOM 701 N N . GLU A 1 92 ? 19.764 -7.280 -16.277 1.00 44.38 92 GLU A N 1
ATOM 702 C CA . GLU A 1 92 ? 20.006 -7.710 -17.647 1.00 44.38 92 GLU A CA 1
ATOM 703 C C . GLU A 1 92 ? 19.898 -9.231 -17.636 1.00 44.38 92 GLU A C 1
ATOM 705 O O . GLU A 1 92 ? 20.648 -9.930 -16.948 1.00 44.38 92 GLU A O 1
ATOM 710 N N . LYS A 1 93 ? 18.879 -9.745 -18.325 1.00 47.34 93 LYS A N 1
ATOM 711 C CA . LYS A 1 93 ? 18.780 -11.161 -18.622 1.00 47.34 93 LYS A CA 1
ATOM 712 C C . LYS A 1 93 ? 20.055 -11.463 -19.390 1.00 47.34 93 LYS A C 1
ATOM 714 O O . LYS A 1 93 ? 20.149 -11.065 -20.544 1.00 47.34 93 LYS A O 1
ATOM 719 N N . GLY A 1 94 ? 21.037 -12.067 -18.721 1.00 41.06 94 GLY A N 1
ATOM 720 C CA . GLY A 1 94 ? 22.306 -12.425 -19.330 1.00 41.06 94 GLY A CA 1
ATOM 721 C C . GLY A 1 94 ? 22.029 -13.141 -20.643 1.00 41.06 94 GLY A C 1
ATOM 722 O O . GLY A 1 94 ? 21.542 -14.274 -20.652 1.00 41.06 94 GLY A O 1
ATOM 723 N N . GLU A 1 95 ? 22.281 -12.454 -21.752 1.00 44.62 95 GLU A N 1
ATOM 724 C CA . GLU A 1 95 ? 22.502 -13.117 -23.018 1.00 44.62 95 GLU A CA 1
ATOM 725 C C . GLU A 1 95 ? 23.826 -13.849 -22.832 1.00 44.62 95 GLU A C 1
ATOM 727 O O . GLU A 1 95 ? 24.894 -13.245 -22.775 1.00 44.62 95 GLU A O 1
ATOM 732 N N . ASN A 1 96 ? 23.729 -15.161 -22.615 1.00 42.84 96 ASN A N 1
AT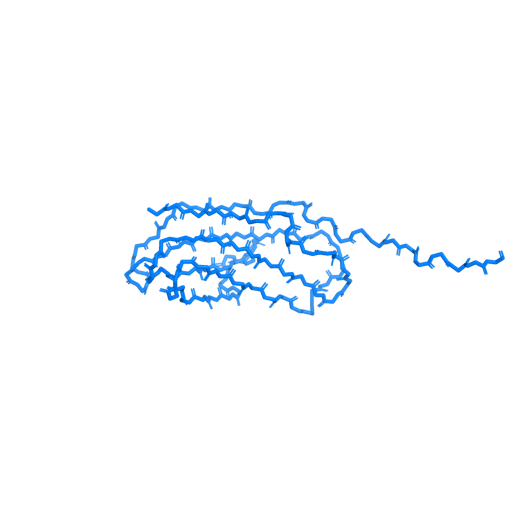OM 733 C CA . ASN A 1 96 ? 24.868 -16.056 -22.719 1.00 42.84 96 ASN A CA 1
ATOM 734 C C . ASN A 1 96 ? 25.405 -15.936 -24.155 1.00 42.84 96 ASN A C 1
ATOM 736 O O . ASN A 1 96 ? 24.837 -16.537 -25.070 1.00 42.84 96 ASN A O 1
ATOM 740 N N . GLY A 1 97 ? 26.438 -15.114 -24.335 1.00 38.31 97 GLY A N 1
ATOM 741 C CA . GLY A 1 97 ? 27.357 -15.173 -25.471 1.00 38.31 97 GLY A CA 1
ATOM 742 C C . GLY A 1 97 ? 28.407 -16.254 -25.269 1.00 38.31 97 GLY A C 1
ATOM 743 O O . GLY A 1 97 ? 28.776 -16.504 -24.098 1.00 38.31 97 GLY A O 1
#

InterPro domains:
  IPR013783 Immunoglobulin-like fold [G3DSA:2.60.40.10] (4-79)

Sequence (97 aa):
MTISIDMSRTGNFSDAEFTITGSTEKQTTVYLHEPGSGEQYATVLTRNGDFVFTLDGLKAGQHSFAIRTSVDNGQTFSAWVQLLNMNVGYSEKGENG